Protein AF-A0AB33ALN0-F1 (afdb_monomer_lite)

Organism: NCBI:txid1076934

Sequence (74 aa):
MMSEQKKASFRDYIASNAIPIMVEAVFALLCLIIPSSYLIYTNALFYFLLLVCFLISKDLNLKEWFRSFKSGRK

Structure (mmCIF, N/CA/C/O backbone):
data_AF-A0AB33ALN0-F1
#
_entry.id   AF-A0AB33ALN0-F1
#
loop_
_atom_site.group_PDB
_atom_site.id
_atom_site.type_symbol
_atom_site.label_atom_id
_atom_site.label_alt_id
_atom_site.label_comp_id
_atom_site.label_asym_id
_atom_site.label_entity_id
_atom_site.label_seq_id
_atom_site.pdbx_PDB_ins_code
_atom_site.Cartn_x
_atom_site.Cartn_y
_atom_site.Cartn_z
_atom_site.occupancy
_atom_site.B_iso_or_equiv
_atom_site.auth_seq_id
_atom_site.auth_comp_id
_atom_site.auth_asym_id
_atom_site.auth_atom_id
_atom_site.pdbx_PDB_model_num
ATOM 1 N N . MET A 1 1 ? 3.890 4.347 -41.876 1.00 36.16 1 MET A N 1
ATOM 2 C CA . MET A 1 1 ? 4.271 3.278 -40.929 1.00 36.16 1 MET A CA 1
ATOM 3 C C . MET A 1 1 ? 3.272 3.299 -39.785 1.00 36.16 1 MET A C 1
ATOM 5 O O . MET A 1 1 ? 3.374 4.152 -38.914 1.00 36.16 1 MET A O 1
ATOM 9 N N . MET A 1 2 ? 2.229 2.468 -39.872 1.00 38.22 2 MET A N 1
ATOM 10 C CA . MET A 1 2 ? 1.241 2.317 -38.799 1.00 38.22 2 MET A CA 1
ATOM 11 C C . MET A 1 2 ? 1.900 1.554 -37.655 1.00 38.22 2 MET A C 1
ATOM 13 O O . MET A 1 2 ? 2.484 0.495 -37.866 1.00 38.22 2 MET A O 1
ATOM 17 N N . SER A 1 3 ? 1.856 2.148 -36.470 1.00 42.81 3 SER A N 1
ATOM 18 C CA . SER A 1 3 ? 2.323 1.556 -35.229 1.00 42.81 3 SER A CA 1
ATOM 19 C C . SER A 1 3 ? 1.525 0.287 -34.939 1.00 42.81 3 SER A C 1
ATOM 21 O O . SER A 1 3 ? 0.304 0.334 -34.791 1.00 42.81 3 SER A O 1
ATOM 23 N N . GLU A 1 4 ? 2.213 -0.851 -34.846 1.00 45.44 4 GLU A N 1
ATOM 24 C CA . GLU A 1 4 ? 1.666 -2.042 -34.202 1.00 45.44 4 GLU A CA 1
ATOM 25 C C . GLU A 1 4 ? 1.380 -1.689 -32.739 1.00 45.44 4 GLU A C 1
ATOM 27 O O . GLU A 1 4 ? 2.255 -1.702 -31.873 1.00 45.44 4 GLU A O 1
ATOM 32 N N . GLN A 1 5 ? 0.135 -1.312 -32.461 1.00 50.16 5 GLN A N 1
ATOM 33 C CA . GLN A 1 5 ? -0.395 -1.246 -31.109 1.00 50.16 5 GLN A CA 1
ATOM 34 C C . GLN A 1 5 ? -0.483 -2.690 -30.611 1.00 50.16 5 GLN A C 1
ATOM 36 O O . GLN A 1 5 ? -1.488 -3.372 -30.819 1.00 50.16 5 GLN A O 1
ATOM 41 N N . LYS A 1 6 ? 0.608 -3.182 -30.011 1.00 49.00 6 LYS A N 1
ATOM 42 C CA . LYS A 1 6 ? 0.659 -4.467 -29.310 1.00 49.00 6 LYS A CA 1
ATOM 43 C C . LYS A 1 6 ? -0.497 -4.477 -28.313 1.00 49.00 6 LYS A C 1
ATOM 45 O O . LYS A 1 6 ? -0.463 -3.766 -27.312 1.00 49.00 6 LYS A O 1
ATOM 50 N N . LYS A 1 7 ? -1.554 -5.228 -28.627 1.00 49.78 7 LYS A N 1
ATOM 51 C CA . LYS A 1 7 ? -2.757 -5.351 -27.803 1.00 49.78 7 LYS A CA 1
ATOM 52 C C . LYS A 1 7 ? -2.344 -6.082 -26.526 1.00 49.78 7 LYS A C 1
ATOM 54 O O . LYS A 1 7 ? -2.357 -7.307 -26.499 1.00 49.78 7 LYS A O 1
ATOM 59 N N . ALA A 1 8 ? -1.879 -5.335 -25.522 1.00 56.53 8 ALA A N 1
ATOM 60 C CA . ALA A 1 8 ? -1.545 -5.875 -24.212 1.00 56.53 8 ALA A CA 1
ATOM 61 C C . ALA A 1 8 ? -2.779 -6.634 -23.726 1.00 56.53 8 ALA A C 1
ATOM 63 O O . ALA A 1 8 ? -3.862 -6.055 -23.586 1.00 56.53 8 ALA A O 1
ATOM 64 N N . SER A 1 9 ? -2.655 -7.953 -23.613 1.00 63.16 9 SER A N 1
ATOM 65 C CA . SER A 1 9 ? -3.782 -8.789 -23.238 1.00 63.16 9 SER A CA 1
ATOM 66 C C . SER A 1 9 ? -4.186 -8.405 -21.820 1.00 63.16 9 SER A C 1
ATOM 68 O O . SER A 1 9 ? -3.331 -8.129 -20.982 1.00 63.16 9 SER A O 1
ATOM 70 N N . PHE A 1 10 ? -5.482 -8.417 -21.513 1.00 62.69 10 PHE A N 1
ATOM 71 C CA . PHE A 1 10 ? -5.973 -8.162 -20.152 1.00 62.69 10 PHE A CA 1
ATOM 72 C C . PHE A 1 10 ? -5.277 -9.072 -19.117 1.00 62.69 10 PHE A C 1
ATOM 74 O O . PHE A 1 10 ? -5.079 -8.689 -17.969 1.00 62.69 10 PHE A O 1
ATOM 81 N N . ARG A 1 11 ? -4.829 -10.258 -19.558 1.00 62.50 11 ARG A N 1
ATOM 82 C CA . ARG A 1 11 ? -4.010 -11.194 -18.778 1.00 62.50 11 ARG A CA 1
ATOM 83 C C . ARG A 1 11 ? -2.607 -10.679 -18.463 1.00 62.50 11 ARG A C 1
ATOM 85 O O . ARG A 1 11 ? -2.155 -10.902 -17.351 1.00 62.50 11 ARG A O 1
ATOM 92 N N . ASP A 1 12 ? -1.947 -9.992 -19.393 1.00 68.81 12 ASP A N 1
ATOM 93 C CA . ASP A 1 12 ? -0.624 -9.398 -19.157 1.00 68.81 12 ASP A CA 1
ATOM 94 C C . ASP A 1 12 ? -0.731 -8.246 -18.152 1.00 68.81 12 ASP A C 1
ATOM 96 O O . ASP A 1 12 ? 0.092 -8.124 -17.251 1.00 68.81 12 ASP A O 1
ATOM 100 N N . TYR A 1 13 ? -1.801 -7.448 -18.248 1.00 65.69 13 TYR A N 1
ATOM 101 C CA . TYR A 1 13 ? -2.071 -6.368 -17.297 1.00 65.69 13 TYR A CA 1
ATOM 102 C C . TYR A 1 13 ? -2.366 -6.902 -15.891 1.00 65.69 13 TYR A C 1
ATOM 104 O O . TYR A 1 13 ? -1.798 -6.421 -14.913 1.00 65.69 13 TYR A O 1
ATOM 112 N N . ILE A 1 14 ? -3.218 -7.931 -15.785 1.00 66.00 14 ILE A N 1
ATOM 113 C CA . ILE A 1 14 ? -3.471 -8.597 -14.503 1.00 66.00 14 ILE A CA 1
ATOM 114 C C . ILE A 1 14 ? -2.209 -9.278 -13.980 1.00 66.00 14 ILE A C 1
ATOM 116 O O . ILE A 1 14 ? -1.994 -9.226 -12.782 1.00 66.00 14 ILE A O 1
ATOM 120 N N . ALA A 1 15 ? -1.358 -9.867 -14.822 1.00 67.19 15 ALA A N 1
ATOM 121 C CA . ALA A 1 15 ? -0.109 -10.480 -14.371 1.00 67.19 15 ALA A CA 1
ATOM 122 C C . ALA A 1 15 ? 0.869 -9.442 -13.791 1.00 67.19 15 ALA A C 1
ATOM 124 O O . ALA A 1 15 ? 1.419 -9.674 -12.716 1.00 67.19 15 ALA A O 1
ATOM 125 N N . SER A 1 16 ? 1.032 -8.284 -14.441 1.00 66.62 16 SER A N 1
ATOM 126 C CA . SER A 1 16 ? 1.882 -7.193 -13.934 1.00 66.62 16 SER A CA 1
ATOM 127 C C . SER A 1 16 ? 1.305 -6.499 -12.695 1.00 66.62 16 SER A C 1
ATOM 129 O O . SER A 1 16 ? 2.056 -6.091 -11.816 1.00 66.62 16 SER A O 1
ATOM 131 N N . ASN A 1 17 ? -0.023 -6.423 -12.566 1.00 68.38 17 ASN A N 1
ATOM 132 C CA . ASN A 1 17 ? -0.689 -5.804 -11.414 1.00 68.38 17 ASN A CA 1
ATOM 133 C C . ASN A 1 17 ? -1.278 -6.824 -10.420 1.00 68.38 17 ASN A C 1
ATOM 135 O O . ASN A 1 17 ? -2.051 -6.450 -9.537 1.00 68.38 17 ASN A O 1
ATOM 139 N N . ALA A 1 18 ? -0.909 -8.105 -10.512 1.00 73.06 18 ALA 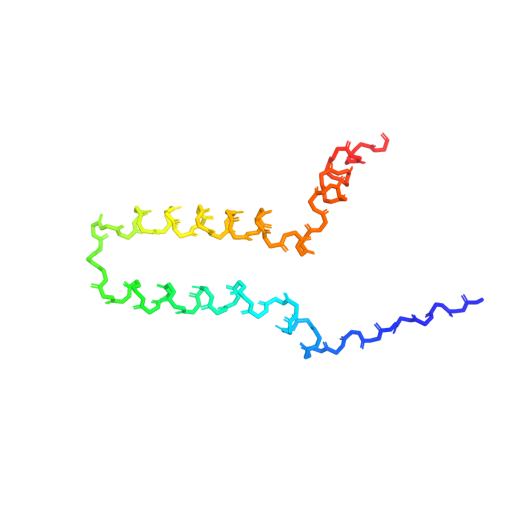A N 1
ATOM 140 C CA . ALA A 1 18 ? -1.482 -9.167 -9.679 1.00 73.06 18 ALA A CA 1
ATOM 141 C C . ALA A 1 18 ? -1.198 -8.934 -8.193 1.00 73.06 18 ALA A C 1
ATOM 143 O O . ALA A 1 18 ? -2.060 -9.163 -7.349 1.00 73.06 18 ALA A O 1
ATOM 144 N N . ILE A 1 19 ? 0.005 -8.446 -7.881 1.00 72.50 19 ILE A N 1
ATOM 145 C CA . ILE A 1 19 ? 0.454 -8.184 -6.512 1.00 72.50 19 ILE A CA 1
ATOM 146 C C . ILE A 1 19 ? -0.399 -7.095 -5.840 1.00 72.50 19 ILE A C 1
ATOM 148 O O . ILE A 1 19 ? -0.981 -7.393 -4.796 1.00 72.50 19 ILE A O 1
ATOM 152 N N . PRO A 1 20 ? -0.541 -5.872 -6.396 1.00 73.12 20 PRO A N 1
ATOM 153 C CA . PRO A 1 20 ? -1.382 -4.850 -5.775 1.00 73.12 20 PRO A CA 1
ATOM 154 C C . PRO A 1 20 ? -2.856 -5.270 -5.683 1.00 73.12 20 PRO A C 1
ATOM 156 O O . PRO A 1 20 ? -3.467 -5.049 -4.641 1.00 73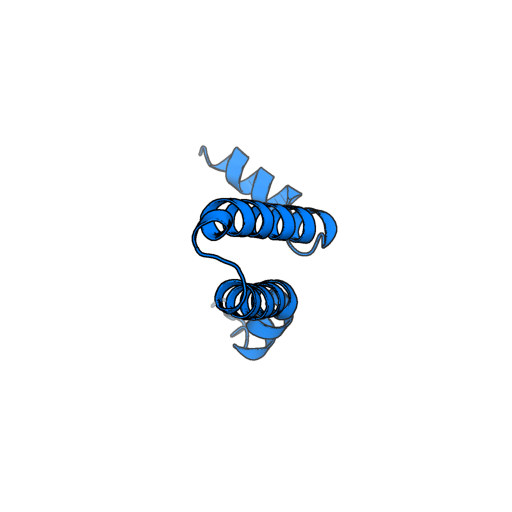.12 20 PRO A O 1
ATOM 159 N N . ILE A 1 21 ? -3.402 -5.951 -6.699 1.00 78.88 21 ILE A N 1
ATOM 160 C CA . ILE A 1 21 ? -4.790 -6.451 -6.677 1.00 78.88 21 ILE A CA 1
ATOM 161 C C . ILE A 1 21 ? -4.991 -7.489 -5.560 1.00 78.88 21 ILE A C 1
ATOM 163 O O . ILE A 1 21 ? -5.982 -7.448 -4.832 1.00 78.88 21 ILE A O 1
ATOM 167 N N . MET A 1 22 ? -4.046 -8.417 -5.394 1.00 80.25 22 MET A N 1
ATOM 168 C CA . MET A 1 22 ? -4.097 -9.430 -4.337 1.00 80.25 22 MET A CA 1
ATOM 169 C C . MET A 1 22 ? -4.004 -8.796 -2.944 1.00 80.25 22 MET A C 1
ATOM 171 O O . MET A 1 22 ? -4.751 -9.177 -2.043 1.00 80.25 22 MET A O 1
ATOM 175 N N . VAL A 1 23 ? -3.123 -7.809 -2.770 1.00 79.06 23 VAL A N 1
ATOM 176 C CA . VAL A 1 23 ? -2.967 -7.062 -1.513 1.00 79.06 23 VAL A CA 1
ATOM 177 C C . VAL A 1 23 ? -4.254 -6.306 -1.159 1.00 7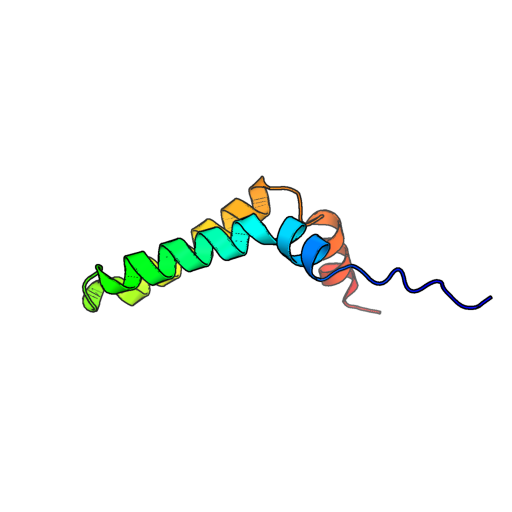9.06 23 VAL A C 1
ATOM 179 O O . VAL A 1 23 ? -4.689 -6.343 -0.008 1.00 79.06 23 VAL A O 1
ATOM 182 N N . GLU A 1 24 ? -4.915 -5.699 -2.145 1.00 81.69 24 GLU A N 1
ATOM 183 C CA . GLU A 1 24 ? -6.197 -5.006 -1.976 1.00 81.69 24 GLU A CA 1
ATOM 184 C C . GLU A 1 24 ? -7.345 -5.948 -1.603 1.00 81.69 24 GLU A C 1
ATOM 186 O O . GLU A 1 24 ? -8.102 -5.659 -0.674 1.00 81.69 24 GLU A O 1
ATOM 191 N N . ALA A 1 25 ? -7.425 -7.122 -2.233 1.00 83.94 25 ALA A N 1
ATOM 192 C CA . ALA A 1 25 ? -8.418 -8.136 -1.885 1.00 83.94 25 ALA A CA 1
ATOM 193 C C . ALA A 1 25 ? -8.250 -8.648 -0.441 1.00 83.94 25 ALA A C 1
ATOM 195 O O . ALA A 1 25 ? -9.231 -8.753 0.299 1.00 83.94 25 ALA A O 1
ATOM 196 N N . VAL A 1 26 ? -7.012 -8.923 -0.011 1.00 83.69 26 VAL A N 1
ATOM 197 C CA . VAL A 1 26 ? -6.717 -9.344 1.372 1.00 83.69 26 VAL A CA 1
ATOM 198 C C . VAL A 1 26 ? -7.104 -8.250 2.368 1.00 83.69 26 VAL A C 1
ATOM 200 O O . VAL A 1 26 ? -7.688 -8.542 3.413 1.00 83.69 26 VAL A O 1
ATOM 203 N N . PHE A 1 27 ? -6.839 -6.986 2.043 1.00 82.44 27 PHE A N 1
ATOM 204 C CA . PHE A 1 27 ? -7.207 -5.871 2.906 1.00 82.44 27 PHE A CA 1
ATOM 205 C C . PHE A 1 27 ? -8.718 -5.657 3.011 1.00 82.44 27 PHE A C 1
ATOM 207 O O . PHE A 1 27 ? -9.224 -5.457 4.115 1.00 82.44 27 PHE A O 1
ATOM 214 N N . ALA A 1 28 ? -9.454 -5.761 1.902 1.00 82.31 28 ALA A N 1
ATOM 215 C CA . ALA A 1 28 ? -10.912 -5.676 1.913 1.00 82.31 28 ALA A CA 1
ATOM 216 C C . ALA A 1 28 ? -11.537 -6.733 2.843 1.00 82.31 28 ALA A C 1
ATOM 218 O O . ALA A 1 28 ? -12.469 -6.426 3.584 1.00 82.31 28 ALA A O 1
ATOM 219 N N . LEU A 1 29 ? -10.976 -7.948 2.872 1.00 85.50 29 LEU A N 1
ATOM 220 C CA . LEU A 1 29 ? -11.393 -9.002 3.802 1.00 85.50 29 LEU A CA 1
ATOM 221 C C . LEU A 1 29 ? -11.040 -8.676 5.260 1.00 85.50 29 LEU A C 1
ATOM 223 O O . LEU A 1 29 ? -11.867 -8.886 6.145 1.00 85.50 29 LEU A O 1
ATOM 227 N N . LEU A 1 30 ? -9.851 -8.124 5.525 1.00 81.50 30 LEU A N 1
ATOM 228 C CA . LEU A 1 30 ? -9.460 -7.678 6.871 1.00 81.50 30 LEU A CA 1
ATOM 229 C C . LEU A 1 30 ? -10.371 -6.557 7.392 1.00 81.50 30 LEU A C 1
ATOM 231 O O . LEU A 1 30 ? -10.704 -6.527 8.575 1.00 81.50 30 LEU A O 1
ATOM 235 N N . CYS A 1 31 ? -10.829 -5.679 6.502 1.00 76.62 31 CYS A N 1
ATOM 236 C CA . CYS A 1 31 ? -11.755 -4.589 6.800 1.00 76.62 31 CYS A CA 1
ATOM 237 C C . CYS A 1 31 ? -13.103 -5.090 7.359 1.00 76.62 31 CYS A C 1
ATOM 239 O O . CYS A 1 31 ? -13.710 -4.418 8.186 1.00 76.62 31 CYS A O 1
ATOM 241 N N . LEU A 1 32 ? -13.544 -6.296 6.971 1.00 80.62 32 LEU A N 1
ATOM 242 C CA . LEU A 1 32 ? -14.774 -6.916 7.487 1.00 80.62 32 LEU A CA 1
ATOM 243 C C . LEU A 1 32 ? -14.643 -7.417 8.933 1.00 80.62 32 LEU A C 1
ATOM 245 O O . LEU A 1 32 ? -15.651 -7.609 9.608 1.00 80.62 32 LEU A O 1
ATOM 249 N N . ILE A 1 33 ? -13.415 -7.651 9.400 1.00 80.06 33 ILE A N 1
ATOM 250 C CA . ILE A 1 33 ? -13.122 -8.205 10.731 1.00 80.06 33 ILE A CA 1
ATOM 251 C C . ILE A 1 33 ? -12.745 -7.086 11.714 1.00 80.06 33 ILE A C 1
ATOM 253 O O . ILE A 1 33 ? -12.965 -7.204 12.920 1.00 80.06 33 ILE A O 1
ATOM 257 N N . ILE A 1 34 ? -12.168 -5.990 11.213 1.00 77.19 34 ILE A N 1
ATOM 258 C CA . ILE A 1 34 ? -11.639 -4.905 12.041 1.00 77.19 34 ILE A CA 1
ATOM 259 C C . ILE A 1 34 ? -12.771 -3.994 12.557 1.00 77.19 34 ILE A C 1
ATOM 261 O O . ILE A 1 34 ? -13.634 -3.580 11.783 1.00 77.19 34 ILE A O 1
ATOM 265 N N . PRO A 1 35 ? -12.766 -3.615 13.852 1.00 78.50 35 PRO A N 1
ATOM 266 C CA . PRO A 1 35 ? -13.768 -2.712 14.411 1.00 78.50 35 PRO A CA 1
ATOM 267 C C . PRO A 1 35 ? -13.760 -1.340 13.731 1.00 78.50 35 PRO A C 1
ATOM 269 O O . PRO A 1 35 ? -12.698 -0.780 13.446 1.00 78.50 35 PRO A O 1
ATOM 272 N N . SER A 1 36 ? -14.946 -0.743 13.572 1.00 75.44 36 SER A N 1
ATOM 273 C CA . SER A 1 36 ? -15.132 0.522 12.842 1.00 75.44 36 SER A CA 1
ATOM 274 C C . SER A 1 36 ? -14.275 1.688 13.358 1.00 75.44 36 SER A C 1
ATOM 276 O O . SER A 1 36 ? -13.946 2.593 12.594 1.00 75.44 36 SER A O 1
ATOM 278 N N . SER A 1 37 ? -13.888 1.662 14.635 1.00 80.50 37 SER A N 1
ATOM 279 C CA . SER A 1 37 ? -13.012 2.653 15.271 1.00 80.50 37 SER A CA 1
ATOM 280 C C . SER A 1 37 ? -11.582 2.651 14.726 1.00 80.50 37 SER A C 1
ATOM 282 O O . SER A 1 37 ? -10.897 3.668 14.802 1.00 80.50 37 SER A O 1
ATOM 284 N N . TYR A 1 38 ? -11.123 1.528 14.171 1.00 80.31 38 TYR A N 1
ATOM 285 C CA . TYR A 1 38 ? -9.761 1.375 13.660 1.00 80.31 38 TYR A CA 1
ATOM 286 C C . TYR A 1 38 ? -9.672 1.482 12.139 1.00 80.31 38 TYR A C 1
ATOM 288 O O . TYR A 1 38 ? -8.568 1.636 11.627 1.00 80.31 38 TYR A O 1
ATOM 296 N N . LEU A 1 39 ? -10.803 1.498 11.424 1.00 78.19 39 LEU A N 1
ATOM 297 C CA . LEU A 1 39 ? -10.846 1.503 9.959 1.00 78.19 39 LEU A CA 1
ATOM 298 C C . LEU A 1 39 ? -10.001 2.608 9.323 1.00 78.19 39 LEU A C 1
ATOM 300 O O . LEU A 1 39 ? -9.274 2.339 8.374 1.00 78.19 39 LEU A O 1
ATOM 304 N N . ILE A 1 40 ? -10.035 3.833 9.857 1.00 83.06 40 ILE A N 1
ATOM 305 C CA . ILE A 1 40 ? -9.240 4.953 9.322 1.00 83.06 40 ILE A CA 1
ATOM 306 C C . ILE A 1 40 ? -7.737 4.657 9.438 1.00 83.06 40 ILE A C 1
ATOM 308 O O . ILE A 1 40 ? -6.986 4.869 8.486 1.00 83.06 40 ILE A O 1
ATOM 312 N N . TYR A 1 41 ? -7.301 4.121 10.581 1.00 81.75 41 TYR A N 1
ATOM 313 C CA . TYR A 1 41 ? -5.902 3.774 10.828 1.00 81.75 41 TYR A CA 1
ATOM 314 C C . TYR A 1 41 ? -5.455 2.590 9.980 1.00 81.75 41 TYR A C 1
ATOM 316 O O . TYR A 1 41 ? -4.368 2.621 9.405 1.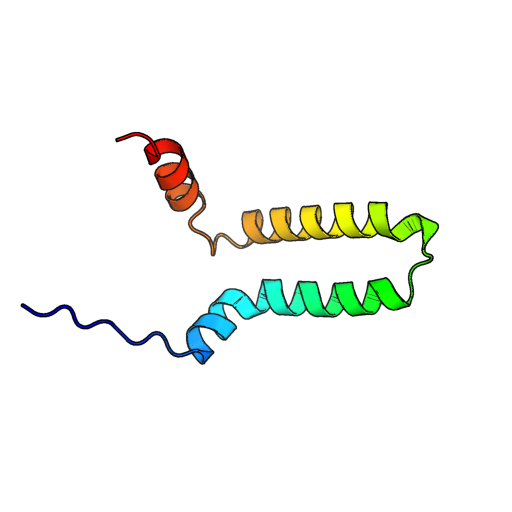00 81.75 41 TYR A O 1
ATOM 324 N N . THR A 1 42 ? -6.291 1.558 9.864 1.00 81.69 42 THR A N 1
ATOM 325 C CA . THR A 1 42 ? -5.961 0.391 9.047 1.00 81.69 42 THR A CA 1
ATOM 326 C C . THR A 1 42 ? -5.919 0.751 7.566 1.00 81.69 42 THR A C 1
ATOM 328 O O . THR A 1 42 ? -5.032 0.285 6.860 1.00 81.69 42 THR A O 1
ATOM 331 N N . ASN A 1 43 ? -6.808 1.636 7.107 1.00 82.81 43 ASN A N 1
ATOM 332 C CA . ASN A 1 43 ? -6.817 2.140 5.736 1.00 82.81 43 ASN A CA 1
ATOM 333 C C . ASN A 1 43 ? -5.567 2.981 5.432 1.00 82.81 43 ASN A C 1
ATOM 335 O O . ASN A 1 43 ? -4.908 2.774 4.417 1.00 82.81 43 ASN A O 1
ATOM 339 N N . ALA A 1 44 ? -5.173 3.875 6.346 1.00 84.25 44 ALA A N 1
ATOM 340 C CA . ALA A 1 44 ? -3.931 4.637 6.212 1.00 84.25 44 ALA A CA 1
ATOM 341 C C . ALA A 1 44 ? -2.692 3.723 6.172 1.00 84.25 44 ALA A C 1
ATOM 343 O O . ALA A 1 44 ? -1.815 3.899 5.324 1.00 84.25 44 ALA A O 1
ATOM 344 N N . LEU A 1 45 ? -2.643 2.715 7.049 1.00 84.25 45 LEU A N 1
ATOM 345 C CA . LEU A 1 45 ? -1.567 1.725 7.078 1.00 84.25 45 LEU A CA 1
ATOM 346 C C . LEU A 1 45 ? -1.524 0.896 5.787 1.00 84.25 45 LEU A C 1
ATOM 348 O O . LEU A 1 45 ? -0.444 0.615 5.276 1.00 84.25 45 LEU A O 1
ATOM 352 N N . PHE A 1 46 ? -2.681 0.543 5.236 1.00 83.38 46 PHE A N 1
ATOM 353 C CA . PHE A 1 46 ? -2.785 -0.211 3.993 1.00 83.38 46 PHE A CA 1
ATOM 354 C C . PHE A 1 46 ? -2.214 0.542 2.794 1.00 83.38 46 PHE A C 1
ATOM 356 O O . PHE A 1 46 ? -1.355 0.010 2.090 1.00 83.38 46 PHE A O 1
ATOM 363 N N . TYR A 1 47 ? -2.615 1.799 2.591 1.00 81.19 47 TYR A N 1
ATOM 364 C CA . TYR A 1 47 ? -2.048 2.613 1.514 1.00 81.19 47 TYR A CA 1
ATOM 365 C C . TYR A 1 47 ? -0.550 2.863 1.707 1.00 81.19 47 TYR A C 1
ATOM 367 O O . TYR A 1 47 ? 0.197 2.887 0.729 1.00 81.19 47 TYR A O 1
ATOM 375 N N . PHE A 1 48 ? -0.089 2.992 2.954 1.00 85.69 48 PHE A N 1
ATOM 376 C CA . PHE A 1 48 ? 1.337 3.092 3.250 1.00 85.69 48 PHE A CA 1
ATOM 377 C C . PHE A 1 48 ? 2.094 1.804 2.886 1.00 85.69 48 PHE A C 1
ATOM 379 O O . PHE A 1 48 ? 3.144 1.867 2.249 1.00 85.69 48 PHE A O 1
ATOM 386 N N . LEU A 1 49 ? 1.551 0.631 3.222 1.00 82.06 49 LEU A N 1
ATOM 387 C CA . LEU A 1 49 ? 2.131 -0.662 2.851 1.00 82.06 49 LEU A CA 1
ATOM 388 C C . LEU A 1 49 ? 2.144 -0.868 1.338 1.00 82.06 49 LEU A C 1
ATOM 390 O O . LEU A 1 49 ? 3.164 -1.292 0.805 1.00 82.06 49 LEU A O 1
ATOM 394 N N . LEU A 1 50 ? 1.068 -0.506 0.636 1.00 78.94 50 LEU A N 1
ATOM 395 C CA . LEU A 1 50 ? 1.040 -0.504 -0.827 1.00 78.94 50 LEU A CA 1
ATOM 396 C C . LEU A 1 50 ? 2.141 0.387 -1.400 1.00 78.94 50 LEU A C 1
ATOM 398 O O . LEU A 1 50 ? 2.878 -0.051 -2.280 1.00 78.94 50 LEU A O 1
ATOM 402 N N . LEU A 1 51 ? 2.294 1.609 -0.884 1.00 80.69 51 LEU A N 1
ATOM 403 C CA . LEU A 1 51 ? 3.340 2.537 -1.314 1.00 80.69 51 LEU A CA 1
ATOM 404 C C . LEU A 1 51 ? 4.740 1.926 -1.137 1.00 80.69 51 LEU A C 1
ATOM 406 O O . LEU A 1 51 ? 5.564 1.992 -2.049 1.00 80.69 51 LEU A O 1
ATOM 410 N N . VAL A 1 52 ? 5.000 1.293 0.010 1.00 81.94 52 VAL A N 1
ATOM 411 C CA . VAL A 1 52 ? 6.267 0.601 0.292 1.00 81.94 52 VAL A CA 1
ATOM 412 C C . VAL A 1 52 ? 6.452 -0.620 -0.613 1.00 81.94 52 VAL A C 1
ATOM 414 O O . VAL A 1 52 ? 7.534 -0.805 -1.168 1.00 81.94 52 VAL A O 1
ATOM 417 N N . CYS A 1 53 ? 5.413 -1.425 -0.835 1.00 74.94 53 CYS A N 1
ATOM 418 C CA . CYS A 1 53 ? 5.444 -2.544 -1.777 1.00 74.94 53 CYS A CA 1
ATOM 419 C C . CYS A 1 53 ? 5.747 -2.074 -3.203 1.00 74.94 53 CYS A C 1
ATOM 421 O O . CYS A 1 53 ? 6.559 -2.701 -3.882 1.00 74.94 53 CYS A O 1
ATOM 423 N N . PHE A 1 54 ? 5.170 -0.954 -3.642 1.00 73.50 54 PHE A N 1
ATOM 424 C CA . PHE A 1 54 ? 5.485 -0.334 -4.928 1.00 73.50 54 PHE A CA 1
ATOM 425 C C . PHE A 1 54 ? 6.933 0.168 -4.994 1.00 73.50 54 PHE A C 1
ATOM 427 O O . PHE A 1 54 ? 7.594 -0.013 -6.016 1.00 73.50 54 PHE A O 1
ATOM 434 N N . LEU A 1 55 ? 7.449 0.750 -3.908 1.00 73.56 55 LEU A N 1
ATOM 435 C CA . LEU A 1 55 ? 8.848 1.179 -3.803 1.00 73.56 55 LEU A CA 1
ATOM 436 C C . LEU A 1 55 ? 9.827 0.001 -3.898 1.00 73.56 55 LEU A C 1
ATOM 438 O O . LEU A 1 55 ? 10.832 0.095 -4.604 1.00 73.56 55 LEU A O 1
ATOM 442 N N . ILE A 1 56 ? 9.535 -1.101 -3.202 1.00 70.00 56 ILE A N 1
ATOM 443 C CA . ILE A 1 56 ? 10.402 -2.287 -3.141 1.00 70.00 56 ILE A CA 1
ATOM 444 C C . ILE A 1 56 ? 10.331 -3.097 -4.432 1.00 70.00 56 ILE A C 1
ATOM 446 O O . ILE A 1 56 ? 11.364 -3.575 -4.900 1.00 70.00 56 ILE A O 1
ATOM 450 N N . SER A 1 57 ? 9.143 -3.238 -5.024 1.00 67.94 57 SER A N 1
ATOM 451 C CA . SER A 1 57 ? 8.952 -4.129 -6.173 1.00 67.94 57 SER A CA 1
ATOM 452 C C . SER A 1 57 ? 9.738 -3.684 -7.408 1.00 67.94 57 SER A C 1
ATOM 454 O O . SER A 1 57 ? 9.930 -4.500 -8.298 1.00 67.94 57 SER A O 1
ATOM 456 N N . LYS A 1 58 ? 10.218 -2.426 -7.494 1.00 58.62 58 LYS A N 1
ATOM 457 C CA . LYS A 1 58 ? 10.942 -1.841 -8.658 1.00 58.62 58 LYS A CA 1
ATOM 458 C C . LYS A 1 58 ? 10.242 -2.027 -10.020 1.00 58.62 58 LYS A C 1
ATOM 460 O O . LYS A 1 58 ? 10.809 -1.651 -11.042 1.00 58.62 58 LYS A O 1
ATOM 465 N N . ASP A 1 59 ? 9.028 -2.570 -10.009 1.00 57.25 59 ASP A N 1
ATOM 466 C CA . ASP A 1 59 ? 8.208 -2.950 -11.157 1.00 57.25 59 ASP A CA 1
ATOM 467 C C . ASP A 1 59 ? 7.602 -1.708 -11.815 1.00 57.25 59 ASP A C 1
ATOM 469 O O . ASP A 1 59 ? 7.577 -1.552 -13.033 1.00 57.25 59 ASP A O 1
ATOM 473 N N . LEU A 1 60 ? 7.277 -0.712 -10.992 1.00 55.62 60 LEU A N 1
ATOM 474 C CA . LEU A 1 60 ? 7.209 0.657 -11.458 1.00 55.62 60 LEU A CA 1
ATOM 475 C C . LEU A 1 60 ? 8.640 1.155 -11.574 1.00 55.62 60 LEU A C 1
ATOM 477 O O . LEU A 1 60 ? 9.342 1.279 -10.566 1.00 55.62 60 LEU A O 1
ATOM 481 N N . ASN A 1 61 ? 9.067 1.488 -12.791 1.00 60.69 61 ASN A N 1
ATOM 482 C CA . ASN A 1 61 ? 10.266 2.279 -13.018 1.00 60.69 61 ASN A CA 1
ATOM 483 C C . ASN A 1 61 ? 10.032 3.664 -12.386 1.00 60.69 61 ASN A C 1
ATOM 485 O O . ASN A 1 61 ? 9.752 4.642 -13.068 1.00 60.69 61 ASN A O 1
ATOM 489 N N . LEU A 1 62 ? 10.081 3.760 -11.053 1.00 62.34 62 LEU A N 1
ATOM 490 C CA . LEU A 1 62 ? 9.809 4.965 -10.268 1.00 62.34 62 LEU A CA 1
ATOM 491 C C . LEU A 1 62 ? 10.725 6.097 -10.702 1.00 62.34 62 LEU A C 1
ATOM 493 O O . LEU A 1 62 ? 10.358 7.258 -10.623 1.00 62.34 62 LEU A O 1
ATOM 497 N N . LYS A 1 63 ? 11.904 5.758 -11.224 1.00 61.09 63 LYS A N 1
ATOM 498 C CA . LYS A 1 63 ? 12.834 6.701 -11.834 1.00 61.09 63 LYS A CA 1
ATOM 499 C C . LYS A 1 63 ? 12.254 7.350 -13.095 1.00 61.09 63 LYS A C 1
ATOM 501 O O . LYS A 1 63 ? 12.503 8.526 -13.336 1.00 61.09 63 LYS A O 1
ATOM 506 N N . GLU A 1 64 ? 11.485 6.596 -13.871 1.00 65.62 64 GLU A N 1
ATOM 507 C CA . GLU A 1 64 ? 10.774 7.005 -15.085 1.00 65.62 64 GLU A CA 1
ATOM 508 C C . GLU A 1 64 ? 9.447 7.692 -14.751 1.00 65.62 64 GLU A C 1
ATOM 510 O O . GLU A 1 64 ? 9.177 8.758 -15.288 1.00 65.62 64 GLU A O 1
ATOM 515 N N . TRP A 1 65 ? 8.692 7.191 -13.767 1.00 66.88 65 TRP A N 1
ATOM 516 C CA . TRP A 1 65 ? 7.513 7.873 -13.221 1.00 66.88 65 TRP A CA 1
ATOM 517 C C . TRP A 1 65 ? 7.878 9.235 -12.615 1.00 66.88 65 TRP A C 1
ATOM 519 O O . TRP A 1 65 ? 7.263 10.244 -12.940 1.00 66.88 65 TRP A O 1
ATOM 529 N N . PHE A 1 66 ? 8.939 9.299 -11.807 1.00 66.69 66 PHE A N 1
ATOM 530 C CA . PHE A 1 66 ? 9.448 10.537 -11.217 1.00 66.69 66 PHE A CA 1
ATOM 531 C C . PHE A 1 66 ? 10.078 11.447 -12.272 1.00 66.69 66 PHE A C 1
ATOM 533 O O . PHE A 1 66 ? 9.950 12.665 -12.173 1.00 66.69 66 PHE A O 1
ATOM 540 N N . ARG A 1 67 ? 10.718 10.894 -13.315 1.00 68.25 67 ARG A N 1
ATOM 541 C CA . ARG A 1 67 ? 11.131 11.678 -14.490 1.00 68.25 67 ARG A CA 1
ATOM 542 C C . ARG A 1 67 ? 9.930 12.270 -15.210 1.00 68.25 67 ARG A C 1
ATOM 544 O O . ARG A 1 67 ? 10.001 13.449 -15.504 1.00 68.25 67 ARG A O 1
ATOM 551 N N . SER A 1 68 ? 8.853 11.525 -15.440 1.00 68.38 68 SER A N 1
ATOM 552 C CA . SER A 1 68 ? 7.615 12.023 -16.058 1.00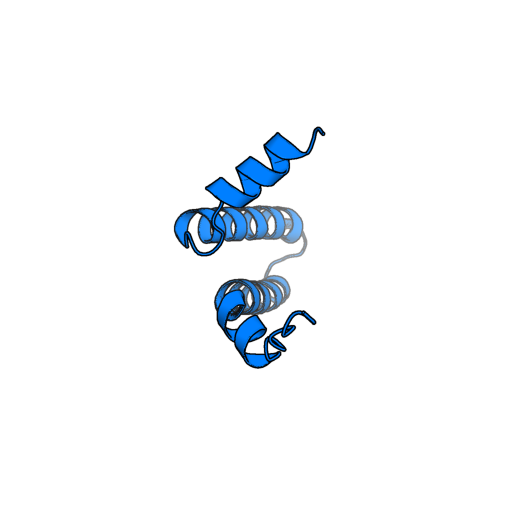 68.38 68 SER A CA 1
ATOM 553 C C . SER A 1 68 ? 6.903 13.049 -15.180 1.00 68.38 68 SER A C 1
ATOM 555 O O . SER A 1 68 ? 6.431 14.060 -15.684 1.00 68.38 68 SER A O 1
ATOM 557 N N . PHE A 1 69 ? 6.902 12.853 -13.861 1.00 71.12 69 PHE A N 1
ATOM 558 C CA . PHE A 1 69 ? 6.358 13.811 -12.899 1.00 71.12 69 PHE A CA 1
ATOM 559 C C . PHE A 1 69 ? 7.186 15.106 -12.868 1.00 71.12 69 PHE A C 1
ATOM 561 O O . PHE A 1 69 ? 6.645 16.207 -12.929 1.00 71.12 69 PHE A O 1
ATOM 568 N N . LYS A 1 70 ? 8.521 14.989 -12.863 1.00 68.75 70 LYS A N 1
ATOM 569 C CA . LYS A 1 70 ? 9.460 16.122 -12.934 1.00 68.75 70 LYS A CA 1
ATOM 570 C C . LYS A 1 70 ? 9.469 16.795 -14.315 1.00 68.75 70 LYS A C 1
ATOM 572 O O . LYS A 1 70 ? 9.673 18.001 -14.399 1.00 68.75 70 LYS A O 1
ATOM 577 N N . SER A 1 71 ? 9.217 16.024 -15.371 1.00 66.19 71 SER A N 1
ATOM 578 C CA . SER A 1 71 ? 9.038 16.445 -16.768 1.00 66.19 71 SER A CA 1
ATOM 579 C C . SER A 1 71 ? 7.614 16.929 -17.055 1.00 66.19 71 SER A C 1
ATOM 581 O O . SER A 1 71 ? 7.321 17.308 -18.185 1.00 66.19 71 SER A O 1
ATOM 583 N N . GLY A 1 72 ? 6.735 16.983 -16.048 1.00 56.88 72 GLY A N 1
ATOM 584 C CA . GLY A 1 72 ? 5.401 17.579 -16.144 1.00 56.88 72 GLY A CA 1
ATOM 585 C C . GLY A 1 72 ? 5.404 19.079 -16.470 1.00 56.88 72 GLY A C 1
ATOM 586 O O . GLY A 1 72 ? 4.343 19.692 -16.547 1.00 56.88 72 GLY A O 1
ATOM 587 N N . ARG A 1 73 ? 6.575 19.684 -16.690 1.00 53.16 73 ARG A N 1
ATOM 588 C CA . ARG A 1 73 ? 6.713 20.953 -17.395 1.00 53.16 73 ARG A CA 1
ATOM 589 C C . ARG A 1 73 ? 7.312 20.693 -18.774 1.00 53.16 73 ARG A C 1
ATOM 591 O O . ARG A 1 73 ? 8.443 20.223 -18.867 1.00 53.16 73 ARG A O 1
ATOM 5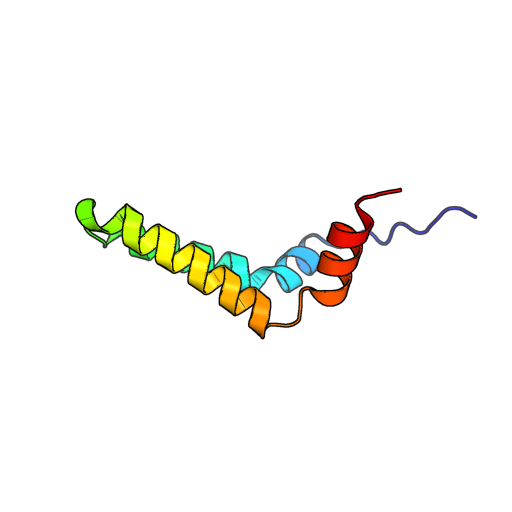98 N N . LYS A 1 74 ? 6.522 21.003 -19.807 1.00 45.16 74 LYS A N 1
ATOM 599 C CA . LYS A 1 74 ? 7.057 21.419 -21.108 1.00 45.16 74 LYS A CA 1
ATOM 600 C C . LYS A 1 74 ? 8.163 22.454 -20.913 1.00 45.16 74 LYS A C 1
ATOM 602 O O . LYS A 1 74 ? 8.015 23.278 -19.978 1.00 45.16 74 LYS A O 1
#

Foldseek 3Di:
DDDPPPPCPVVNVCVLCVVVVVLVVVLVVVLVVDDPVCNVVSVVVSVVVVVVCCVVVCSPVVVVVVVVVVVVDD

Secondary structure (DSSP, 8-state):
---------HHHHHHHTHHHHHHHHHHHHHHTTS-TTTHHHHHHHHHHHHHHHHHHH--S-HHHHHHHHHT---

Radius of gyration: 17.12 Å; chains: 1; bounding box: 28×33×56 Å

pLDDT: mean 70.12, std 12.35, range [36.16, 85.69]